Protein AF-A0A4Q3SSL5-F1 (afdb_monomer)

Secondary structure (DSSP, 8-state):
-HHHHHH-BSSSSTT-B------TTTTTSS-HHHHHHHHHHHHHHTT----HHHHHHHHHHHHHHTHHHH-TTS--BGGGTBPPSSSS--TT--SHHHHHHHHHH-----B---TTTS-HHHHHHHHHHHHHHH---

Structure (mmCIF, N/CA/C/O backbone):
data_AF-A0A4Q3SSL5-F1
#
_entry.id   AF-A0A4Q3SSL5-F1
#
loop_
_atom_site.group_PDB
_atom_site.id
_atom_site.type_symbol
_atom_site.label_atom_id
_atom_site.label_alt_id
_atom_site.label_comp_id
_atom_site.label_asym_id
_atom_site.label_entity_id
_atom_site.label_seq_id
_atom_site.pdbx_PDB_ins_code
_atom_site.Cartn_x
_atom_site.Cartn_y
_atom_site.Cartn_z
_atom_site.occupancy
_atom_site.B_iso_or_equiv
_atom_site.auth_seq_id
_atom_site.auth_comp_id
_atom_site.auth_asym_id
_atom_site.auth_atom_id
_atom_site.pdbx_PDB_model_num
ATOM 1 N N . ILE A 1 1 ? -4.261 -2.502 19.470 1.00 83.12 1 ILE A N 1
ATOM 2 C CA . ILE A 1 1 ? -5.396 -3.460 19.569 1.00 83.12 1 ILE A CA 1
ATOM 3 C C . ILE A 1 1 ? -6.667 -2.889 20.216 1.00 83.12 1 ILE A C 1
ATOM 5 O O . ILE A 1 1 ? -7.665 -2.822 19.514 1.00 83.12 1 ILE A O 1
ATOM 9 N N . HIS A 1 2 ? -6.698 -2.501 21.505 1.00 89.56 2 HIS A N 1
ATOM 10 C CA . HIS A 1 2 ? -7.968 -2.173 22.203 1.00 89.56 2 HIS A CA 1
ATOM 11 C C . HIS A 1 2 ? -8.836 -1.153 21.453 1.00 89.56 2 HIS A C 1
ATOM 13 O O . HIS A 1 2 ? -10.000 -1.420 21.171 1.00 89.56 2 HIS A O 1
ATOM 19 N N . ARG A 1 3 ? -8.238 -0.025 21.043 1.00 88.31 3 ARG A N 1
ATOM 20 C CA . ARG A 1 3 ? -8.929 1.003 20.254 1.00 88.31 3 ARG A CA 1
ATOM 21 C C . ARG A 1 3 ? -9.531 0.423 18.976 1.00 88.31 3 ARG A C 1
ATO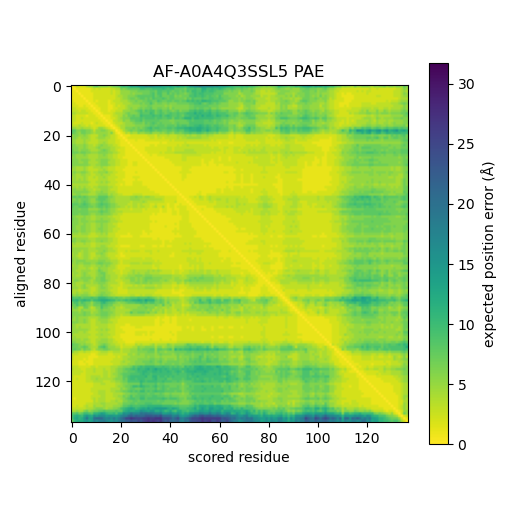M 23 O O . ARG A 1 3 ? -10.680 0.705 18.678 1.00 88.31 3 ARG A O 1
ATOM 30 N N . THR A 1 4 ? -8.780 -0.403 18.253 1.00 89.19 4 THR A N 1
ATOM 31 C CA . THR A 1 4 ? -9.239 -1.061 17.024 1.00 89.19 4 THR A CA 1
ATOM 32 C C . THR A 1 4 ? -10.445 -1.962 17.272 1.00 89.19 4 THR A C 1
ATOM 34 O O . THR A 1 4 ? -11.352 -1.964 16.455 1.00 89.19 4 THR A O 1
ATOM 37 N N . ILE A 1 5 ? -10.497 -2.687 18.394 1.00 90.75 5 ILE A N 1
ATOM 38 C CA . ILE A 1 5 ? -11.660 -3.518 18.744 1.00 90.75 5 ILE A CA 1
ATOM 39 C C . ILE A 1 5 ? -12.862 -2.647 19.116 1.00 90.75 5 ILE A C 1
ATOM 41 O O . ILE A 1 5 ? -13.985 -2.912 18.689 1.00 90.75 5 ILE A O 1
ATOM 45 N N . GLU A 1 6 ? -12.624 -1.589 19.889 1.00 92.69 6 GLU A N 1
ATOM 46 C CA . GLU A 1 6 ? -13.674 -0.669 20.311 1.00 92.69 6 GLU A CA 1
ATOM 47 C C . GLU A 1 6 ? -14.324 0.020 19.103 1.00 92.69 6 GLU A C 1
ATOM 49 O O . GLU A 1 6 ? -15.540 -0.050 18.945 1.00 92.69 6 GLU A O 1
ATOM 54 N N . VAL A 1 7 ? -13.537 0.651 18.226 1.00 92.31 7 VAL A N 1
ATOM 55 C CA . VAL A 1 7 ? -14.075 1.507 17.151 1.00 92.31 7 VAL A CA 1
ATOM 56 C C . VAL A 1 7 ? -14.114 0.839 15.781 1.00 92.31 7 VAL A C 1
ATOM 58 O O . VAL A 1 7 ? -14.832 1.301 14.904 1.00 92.31 7 VAL A O 1
ATOM 61 N N . GLY A 1 8 ? -13.393 -0.255 15.562 1.00 90.44 8 GLY A N 1
ATOM 62 C CA . GLY A 1 8 ? -13.310 -0.914 14.260 1.00 90.44 8 GLY A CA 1
ATOM 63 C C . GLY A 1 8 ? -12.433 -0.194 13.224 1.00 90.44 8 GLY A C 1
ATOM 64 O O . GLY A 1 8 ? -11.907 0.898 13.453 1.00 90.44 8 GLY A O 1
ATOM 65 N N . ILE A 1 9 ? -12.301 -0.812 12.049 1.00 89.56 9 ILE A N 1
ATOM 66 C CA . ILE A 1 9 ? -11.620 -0.303 10.846 1.00 89.56 9 ILE A CA 1
ATOM 67 C C . ILE A 1 9 ? -12.616 -0.313 9.693 1.00 89.56 9 ILE A C 1
ATOM 69 O O . ILE A 1 9 ? -13.186 -1.367 9.399 1.00 89.56 9 ILE A O 1
ATOM 73 N N . ARG A 1 10 ? -12.784 0.834 9.020 1.00 88.50 10 ARG A N 1
ATOM 74 C CA . ARG A 1 10 ? -13.824 1.034 7.992 1.00 88.50 10 ARG A CA 1
ATOM 75 C C . ARG A 1 10 ? -15.228 0.662 8.509 1.00 88.50 10 ARG A C 1
ATOM 77 O O . ARG A 1 10 ? -16.034 0.118 7.760 1.00 88.50 10 ARG A O 1
ATOM 84 N N . SER A 1 11 ? -15.479 0.884 9.799 1.00 89.00 11 SER A N 1
ATOM 85 C CA . SER A 1 11 ? -16.772 0.624 10.438 1.00 89.00 11 SER A CA 1
ATOM 86 C C . SER A 1 11 ? -17.691 1.848 10.326 1.00 89.00 11 SER A C 1
ATOM 88 O O . SER A 1 11 ? -17.336 2.864 9.733 1.00 89.00 11 SER A O 1
ATOM 90 N N . ASP A 1 12 ? -18.878 1.753 10.908 1.00 88.00 12 ASP A N 1
ATOM 91 C CA . ASP A 1 12 ? -19.837 2.846 11.077 1.00 88.00 12 ASP A CA 1
ATOM 92 C 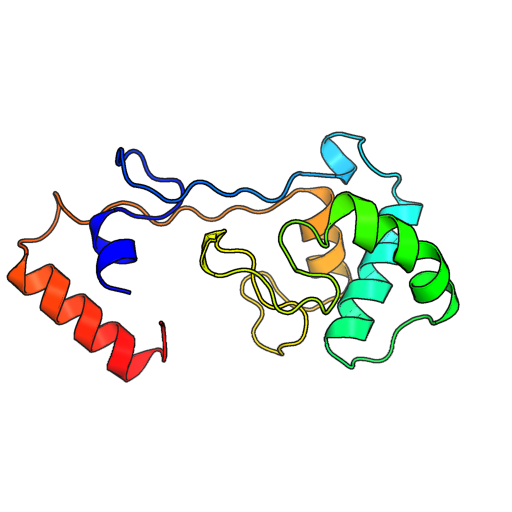C . ASP A 1 12 ? -19.546 3.744 12.299 1.00 88.00 12 ASP A C 1
ATOM 94 O O . ASP A 1 12 ? -20.248 4.729 12.526 1.00 88.00 12 ASP A O 1
ATOM 98 N N . HIS A 1 13 ? -18.512 3.441 13.092 1.00 89.88 13 HIS A N 1
ATOM 99 C CA . HIS A 1 13 ? -18.163 4.223 14.279 1.00 89.88 13 HIS A CA 1
ATOM 100 C C . HIS A 1 13 ? -17.517 5.569 13.884 1.00 89.88 13 HIS A C 1
ATOM 102 O O . HIS A 1 13 ? -16.603 5.572 13.057 1.00 89.88 13 HIS A O 1
ATOM 108 N N . PRO A 1 14 ? -17.883 6.706 14.516 1.00 88.81 14 PRO A N 1
ATOM 109 C CA . PRO A 1 14 ? -17.380 8.038 14.139 1.00 88.81 14 PRO A CA 1
ATOM 110 C C . PRO A 1 14 ? -15.853 8.161 14.217 1.00 88.81 14 PRO A C 1
ATOM 112 O O . PRO A 1 14 ? -15.236 8.835 13.400 1.00 88.81 14 PRO A O 1
ATOM 115 N N . ASP A 1 15 ? -15.239 7.458 15.168 1.00 89.06 15 ASP A N 1
ATOM 116 C CA . ASP A 1 15 ? -13.784 7.451 15.338 1.00 89.06 15 ASP A CA 1
ATOM 117 C C . ASP A 1 15 ? -13.053 6.320 14.584 1.00 89.06 15 ASP A C 1
ATOM 119 O O . ASP A 1 15 ? -11.900 6.007 14.909 1.00 89.06 15 ASP A O 1
ATOM 123 N N . THR A 1 16 ? -13.713 5.626 13.651 1.00 88.31 16 THR A N 1
ATOM 124 C CA . THR A 1 16 ? -13.063 4.548 12.897 1.00 88.31 16 THR A CA 1
ATOM 125 C C . THR A 1 16 ? -11.887 5.081 12.082 1.00 88.31 16 THR A C 1
ATOM 127 O O . THR A 1 16 ? -11.897 6.207 11.580 1.00 88.31 16 THR A O 1
ATOM 130 N N . ARG A 1 17 ? -10.862 4.249 11.886 1.00 85.00 17 ARG A N 1
ATOM 131 C CA . ARG A 1 17 ? -9.836 4.558 10.888 1.00 85.00 17 ARG A CA 1
ATOM 132 C C . ARG A 1 17 ? -10.372 4.180 9.516 1.00 85.00 17 ARG A C 1
ATOM 134 O O . ARG A 1 17 ? -10.657 3.007 9.256 1.00 85.00 17 ARG A O 1
ATOM 141 N N . PHE A 1 18 ? -10.458 5.171 8.637 1.00 80.00 18 PHE A N 1
ATOM 142 C CA . PHE A 1 18 ? -10.800 4.970 7.240 1.00 80.00 1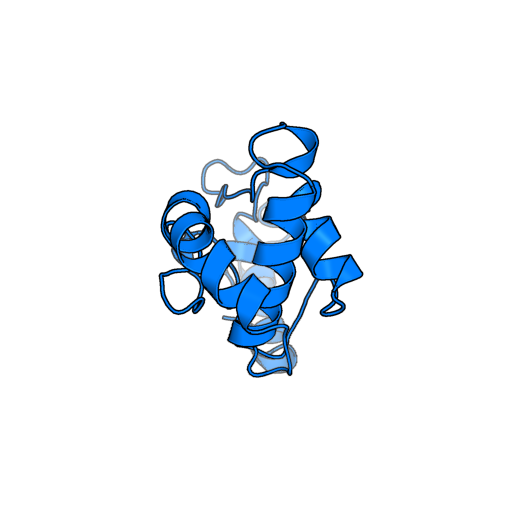8 PHE A CA 1
ATOM 143 C C . PHE A 1 18 ? -9.554 5.149 6.379 1.00 80.00 18 PHE A C 1
ATOM 145 O O . PHE A 1 18 ? -9.010 6.239 6.242 1.00 80.00 18 PHE A O 1
ATOM 152 N N . SER A 1 19 ? -9.080 4.051 5.815 1.00 77.50 19 SER A N 1
ATOM 153 C CA . SER A 1 19 ? -8.024 4.051 4.810 1.00 77.50 19 SER A CA 1
ATOM 154 C C . SER A 1 19 ? -8.341 2.939 3.845 1.00 77.50 19 SER A C 1
ATOM 156 O O . SER A 1 19 ? -8.653 1.834 4.280 1.00 77.50 19 SER A O 1
ATOM 158 N N . GLN A 1 20 ? -8.329 3.201 2.549 1.00 84.44 20 GLN A N 1
ATOM 159 C CA . GLN A 1 20 ? -8.634 2.205 1.533 1.00 84.44 20 GLN A CA 1
ATOM 160 C C . GLN A 1 20 ? -7.623 2.349 0.410 1.00 84.44 20 GLN A C 1
ATOM 162 O O . GLN A 1 20 ? -7.394 3.447 -0.089 1.00 84.44 20 GLN A O 1
ATOM 167 N N . MET A 1 21 ? -7.004 1.230 0.041 1.00 91.44 21 MET A N 1
ATOM 168 C CA . MET A 1 21 ? -6.159 1.184 -1.140 1.00 91.44 21 MET A CA 1
ATOM 169 C C . MET A 1 21 ? -7.055 1.379 -2.374 1.00 91.44 21 MET A C 1
ATOM 171 O O . MET A 1 21 ? -8.015 0.613 -2.513 1.00 91.44 21 MET A O 1
ATOM 175 N N . PRO A 1 22 ? -6.779 2.369 -3.242 1.00 92.12 22 PRO A N 1
ATOM 176 C CA . PRO A 1 22 ? -7.519 2.546 -4.487 1.00 92.12 22 PRO A CA 1
ATOM 177 C C . PRO A 1 22 ? -7.433 1.304 -5.376 1.00 92.12 22 PRO A C 1
ATOM 179 O O . PRO A 1 22 ? -6.446 0.564 -5.336 1.00 92.12 22 PRO A O 1
ATOM 182 N N . ALA A 1 23 ? -8.445 1.086 -6.211 1.00 95.12 23 ALA A N 1
ATOM 183 C CA . ALA A 1 23 ? -8.425 0.006 -7.185 1.00 95.12 23 ALA A CA 1
ATOM 184 C C . ALA A 1 23 ? -7.771 0.504 -8.480 1.00 95.12 23 ALA A C 1
ATOM 186 O O . ALA A 1 23 ? -8.453 0.760 -9.466 1.00 95.12 23 ALA A O 1
ATOM 187 N N . PHE A 1 24 ? -6.443 0.663 -8.477 1.00 97.00 24 PHE A N 1
ATOM 188 C CA . PHE A 1 24 ? -5.709 1.360 -9.544 1.00 97.00 24 PHE A CA 1
ATOM 189 C C . PHE A 1 24 ? -5.999 0.837 -10.957 1.00 97.00 24 PHE A C 1
ATOM 191 O O . PHE A 1 24 ? -6.024 1.618 -11.905 1.00 97.00 24 PHE A O 1
ATOM 198 N N . GLY A 1 25 ? -6.227 -0.471 -11.105 1.00 96.88 25 GLY A N 1
ATOM 199 C CA . GLY A 1 25 ? -6.569 -1.074 -12.394 1.00 96.88 25 GLY A CA 1
ATOM 200 C C . GLY A 1 25 ? -8.042 -0.912 -12.757 1.00 96.88 25 GLY A C 1
ATOM 201 O O . GLY A 1 25 ? -8.364 -0.483 -13.863 1.00 96.88 25 GLY A O 1
ATOM 202 N N . ARG A 1 26 ? -8.949 -1.231 -11.824 1.00 95.94 26 ARG A N 1
ATOM 203 C CA . ARG A 1 26 ? -10.401 -1.116 -12.049 1.00 95.94 26 ARG A CA 1
ATOM 204 C C . ARG A 1 26 ? -10.831 0.329 -12.301 1.00 95.94 26 ARG A C 1
ATOM 206 O O . ARG A 1 26 ? -11.656 0.566 -13.175 1.00 95.94 26 ARG A O 1
ATOM 213 N N . ASP A 1 27 ? -10.251 1.262 -11.558 1.00 95.94 27 ASP A N 1
ATOM 214 C CA . ASP A 1 27 ? -10.562 2.689 -11.615 1.00 95.94 27 ASP A CA 1
ATOM 215 C C . ASP A 1 27 ? -9.708 3.405 -12.689 1.00 95.94 27 ASP A C 1
ATOM 217 O O . ASP A 1 27 ? -9.714 4.628 -12.783 1.00 95.94 27 ASP A O 1
ATOM 221 N N . GLN A 1 28 ? -8.979 2.635 -13.513 1.00 95.69 28 GLN A N 1
ATOM 222 C CA . GLN A 1 28 ? -8.204 3.086 -14.678 1.00 95.69 28 GLN A CA 1
ATOM 223 C C . GLN A 1 28 ? -7.129 4.141 -14.372 1.00 95.69 28 GLN A C 1
ATOM 225 O O . GLN A 1 28 ? -6.736 4.908 -15.249 1.00 95.69 28 GLN A O 1
ATOM 230 N N . MET A 1 29 ? -6.621 4.163 -13.140 1.00 96.94 29 MET A N 1
ATOM 231 C CA . MET A 1 29 ? -5.529 5.049 -12.730 1.00 96.94 29 MET A CA 1
ATOM 232 C C . MET A 1 29 ? -4.174 4.584 -13.273 1.00 96.94 29 MET A C 1
ATOM 234 O O . MET A 1 29 ? -3.290 5.408 -13.479 1.00 96.94 29 MET A O 1
ATOM 238 N N . LEU A 1 30 ? -4.008 3.271 -13.478 1.00 97.75 30 LEU A N 1
ATOM 239 C CA . LEU A 1 30 ? -2.796 2.650 -14.012 1.00 97.75 30 LEU A CA 1
ATOM 240 C C . LEU A 1 30 ? -3.142 1.588 -15.059 1.00 97.75 30 LEU A C 1
ATOM 242 O O . LEU A 1 30 ? -4.152 0.886 -14.969 1.00 97.75 30 LEU A O 1
ATOM 246 N N . THR A 1 31 ? -2.261 1.426 -16.038 1.00 98.19 31 THR A N 1
ATOM 247 C CA . THR A 1 31 ? -2.368 0.392 -17.067 1.00 98.19 31 THR A CA 1
ATOM 248 C C . THR A 1 31 ? -2.026 -0.994 -16.517 1.00 98.19 31 THR A C 1
ATOM 250 O O . THR A 1 31 ? -1.325 -1.168 -15.518 1.00 98.19 31 THR A O 1
ATOM 253 N N . ALA A 1 32 ? -2.467 -2.038 -17.223 1.00 97.75 32 ALA A N 1
ATOM 254 C CA . ALA A 1 32 ? -2.152 -3.417 -16.857 1.00 97.75 32 ALA A CA 1
ATOM 255 C C . ALA A 1 32 ? -0.640 -3.719 -16.838 1.00 97.75 32 ALA A C 1
ATOM 257 O O . ALA A 1 32 ? -0.226 -4.591 -16.065 1.00 97.75 32 ALA A O 1
ATOM 258 N N . ALA A 1 33 ? 0.143 -3.024 -17.672 1.00 98.12 33 ALA A N 1
ATOM 259 C CA . ALA A 1 33 ? 1.597 -3.145 -17.741 1.00 98.12 33 ALA A CA 1
ATOM 260 C C . ALA A 1 33 ? 2.266 -2.491 -16.525 1.00 98.12 33 ALA A C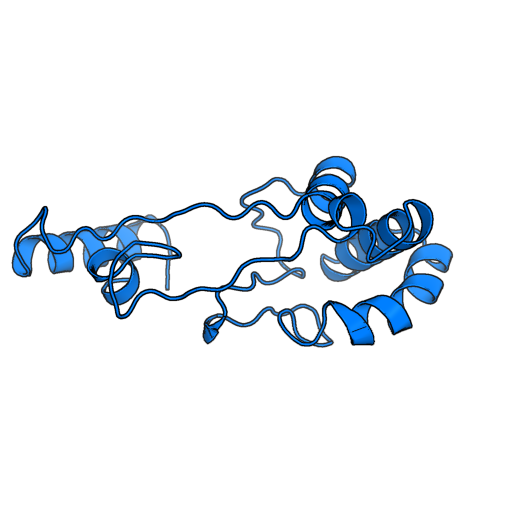 1
ATOM 262 O O . ALA A 1 33 ? 3.044 -3.149 -15.842 1.00 98.12 33 ALA A O 1
ATOM 263 N N . GLU A 1 34 ? 1.877 -1.261 -16.180 1.00 98.50 34 GLU A N 1
ATOM 264 C CA . GLU A 1 34 ? 2.382 -0.554 -14.992 1.00 98.50 34 GLU A CA 1
ATOM 265 C C . GLU A 1 34 ? 2.069 -1.314 -13.700 1.00 98.50 34 GLU A C 1
ATOM 267 O O . GLU A 1 34 ? 2.912 -1.427 -12.815 1.00 98.50 34 GLU A O 1
ATOM 272 N N . ILE A 1 35 ? 0.881 -1.918 -13.607 1.00 98.44 35 ILE A N 1
ATOM 273 C CA . ILE A 1 35 ? 0.520 -2.781 -12.475 1.00 98.44 35 ILE A CA 1
ATOM 274 C C . ILE A 1 35 ? 1.402 -4.038 -12.430 1.00 98.44 35 ILE A C 1
ATOM 276 O O . ILE A 1 35 ? 1.738 -4.520 -11.347 1.00 98.44 35 ILE A O 1
ATOM 280 N N . GLY A 1 36 ? 1.779 -4.588 -13.587 1.00 98.44 36 GLY A N 1
ATOM 281 C CA . GLY A 1 36 ? 2.744 -5.687 -13.670 1.00 98.44 36 GLY A CA 1
ATOM 282 C C . GLY A 1 36 ? 4.113 -5.277 -13.128 1.00 98.44 36 GLY A C 1
ATOM 283 O O . GLY A 1 36 ? 4.672 -5.982 -12.290 1.00 98.44 36 GLY A O 1
ATOM 284 N N . ASP A 1 37 ? 4.594 -4.100 -13.520 1.00 98.62 37 ASP A N 1
ATOM 285 C CA . ASP A 1 37 ? 5.872 -3.570 -13.049 1.00 98.62 37 ASP A CA 1
ATOM 286 C C . ASP A 1 37 ? 5.852 -3.290 -11.537 1.00 98.62 37 ASP A C 1
ATOM 288 O O . ASP A 1 37 ? 6.759 -3.700 -10.810 1.00 98.62 37 ASP A O 1
ATOM 292 N N . LEU A 1 38 ? 4.780 -2.673 -11.028 1.00 98.31 38 LEU A N 1
ATOM 293 C CA . LEU A 1 38 ? 4.585 -2.456 -9.590 1.00 98.31 38 LEU A CA 1
ATOM 294 C C . LEU A 1 38 ? 4.514 -3.769 -8.807 1.00 98.31 38 LEU A C 1
ATOM 296 O O . LEU A 1 38 ? 4.992 -3.837 -7.677 1.00 98.31 38 LEU A O 1
ATOM 300 N N . THR A 1 39 ? 3.945 -4.822 -9.396 1.00 98.12 39 THR A N 1
ATOM 301 C CA . THR A 1 39 ? 3.916 -6.146 -8.765 1.00 98.12 39 THR A CA 1
ATOM 302 C C . THR A 1 39 ? 5.337 -6.655 -8.523 1.00 98.12 39 THR A C 1
ATOM 304 O O . THR A 1 39 ? 5.643 -7.097 -7.417 1.00 98.12 39 THR A O 1
ATOM 307 N N . GLU A 1 40 ? 6.227 -6.547 -9.513 1.00 98.38 40 GLU A N 1
ATOM 308 C CA . GLU A 1 40 ? 7.637 -6.922 -9.346 1.00 98.38 40 GLU A CA 1
ATOM 309 C C . GLU A 1 40 ? 8.361 -6.008 -8.352 1.00 98.38 40 GLU A C 1
ATOM 311 O O . GLU A 1 40 ? 9.152 -6.498 -7.545 1.00 98.38 40 GLU A O 1
ATOM 316 N N . TYR A 1 41 ? 8.040 -4.711 -8.332 1.00 98.12 41 TYR A N 1
ATOM 317 C CA . TYR A 1 41 ? 8.566 -3.775 -7.336 1.00 98.12 41 TYR A CA 1
ATOM 318 C C . TYR A 1 41 ? 8.227 -4.205 -5.903 1.00 98.12 41 TYR A C 1
ATOM 320 O O . TYR A 1 41 ? 9.108 -4.308 -5.051 1.00 98.12 41 TYR A O 1
ATOM 328 N N . VAL A 1 42 ? 6.962 -4.535 -5.637 1.00 96.50 42 VAL A N 1
ATOM 329 C CA . VAL A 1 42 ? 6.513 -5.005 -4.316 1.00 96.50 42 VAL A CA 1
ATOM 330 C C . VAL A 1 42 ? 7.136 -6.361 -3.954 1.00 96.50 42 VAL A C 1
ATOM 332 O O . VAL A 1 42 ? 7.530 -6.586 -2.808 1.00 96.50 42 VAL A O 1
ATOM 335 N N . VAL A 1 43 ? 7.305 -7.266 -4.923 1.00 96.19 43 VAL A N 1
ATOM 336 C CA . VAL A 1 43 ? 8.044 -8.522 -4.701 1.00 96.19 43 VAL A CA 1
ATOM 337 C C . VAL A 1 43 ? 9.501 -8.239 -4.311 1.00 96.19 43 VAL A C 1
ATOM 339 O O . VAL A 1 43 ? 10.018 -8.879 -3.395 1.00 96.19 43 VAL A O 1
ATOM 342 N N . ALA A 1 44 ? 10.153 -7.260 -4.939 1.00 96.06 44 ALA A N 1
ATOM 343 C CA . ALA A 1 44 ? 11.516 -6.869 -4.591 1.00 96.06 44 ALA A CA 1
ATOM 344 C C . ALA A 1 44 ? 11.617 -6.269 -3.174 1.00 96.06 44 ALA A C 1
ATOM 346 O O . ALA A 1 44 ? 12.571 -6.579 -2.457 1.00 96.06 44 ALA A O 1
ATOM 347 N N . LEU A 1 45 ? 10.626 -5.478 -2.735 1.00 95.31 45 LEU A N 1
ATOM 348 C CA . LEU A 1 45 ? 10.571 -4.904 -1.376 1.00 95.31 45 LEU A CA 1
ATOM 349 C C . LEU A 1 45 ? 10.596 -5.981 -0.280 1.00 95.31 45 LEU A C 1
ATOM 351 O O . LEU A 1 45 ? 11.286 -5.825 0.725 1.00 95.31 45 LEU A O 1
ATOM 355 N N . SER A 1 46 ? 9.931 -7.115 -0.510 1.00 90.62 46 SER A N 1
ATOM 356 C CA . SER A 1 46 ? 9.959 -8.291 0.382 1.00 90.62 46 SER A CA 1
ATOM 357 C C . SER A 1 46 ? 11.216 -9.167 0.222 1.00 90.62 46 SER A C 1
ATOM 359 O O . SER A 1 46 ? 11.245 -10.322 0.652 1.00 90.62 46 SER A O 1
ATOM 361 N N . ARG A 1 47 ? 12.280 -8.629 -0.399 1.00 91.00 47 ARG A N 1
ATOM 362 C CA . ARG A 1 47 ? 13.582 -9.282 -0.655 1.00 91.00 47 ARG A CA 1
ATOM 363 C C . ARG A 1 47 ? 13.485 -10.576 -1.466 1.00 91.00 47 ARG A C 1
ATOM 365 O O . ARG A 1 47 ? 14.366 -11.434 -1.395 1.00 91.00 47 ARG A O 1
ATOM 372 N N . ARG A 1 48 ? 12.422 -10.730 -2.254 1.00 93.19 48 ARG A N 1
ATOM 373 C CA . ARG A 1 48 ? 12.228 -11.880 -3.140 1.00 93.19 48 ARG A CA 1
ATOM 374 C C . ARG A 1 48 ? 12.775 -11.567 -4.526 1.00 93.19 48 ARG A C 1
ATOM 376 O O . ARG A 1 48 ? 12.825 -10.418 -4.955 1.00 93.19 48 ARG A O 1
ATOM 383 N N . LYS A 1 49 ? 13.172 -12.614 -5.253 1.00 96.19 49 LYS A N 1
ATOM 384 C CA . LYS A 1 49 ? 13.648 -12.480 -6.635 1.00 96.19 49 LYS A CA 1
ATOM 385 C C . LYS A 1 49 ? 12.542 -11.881 -7.514 1.00 96.19 49 LYS A C 1
ATOM 387 O O . LYS A 1 49 ? 11.459 -12.466 -7.623 1.00 96.19 49 LYS A O 1
ATOM 392 N N . ALA A 1 50 ? 12.857 -10.763 -8.156 1.00 96.88 50 ALA A N 1
ATOM 393 C CA . ALA A 1 50 ? 11.972 -9.995 -9.026 1.00 96.88 50 ALA A CA 1
ATOM 394 C C . ALA A 1 50 ? 12.668 -9.646 -10.352 1.00 96.88 50 ALA A C 1
ATOM 396 O O . ALA A 1 50 ? 13.894 -9.747 -10.459 1.00 96.88 50 ALA A O 1
ATOM 397 N N . ASP A 1 51 ? 11.890 -9.247 -11.356 1.00 97.88 51 ASP A N 1
ATOM 398 C CA . ASP A 1 51 ? 12.420 -8.692 -12.606 1.00 97.88 51 ASP A CA 1
ATOM 399 C C . ASP A 1 51 ? 13.009 -7.291 -12.365 1.00 97.88 51 ASP A C 1
ATOM 401 O O . ASP A 1 51 ? 12.292 -6.329 -12.092 1.00 97.88 51 ASP A O 1
ATOM 405 N N . ALA A 1 52 ? 14.332 -7.168 -12.495 1.00 97.50 52 ALA A N 1
ATOM 406 C CA . ALA A 1 52 ? 15.044 -5.915 -12.262 1.00 97.50 52 ALA A CA 1
ATOM 407 C C . ALA A 1 52 ? 14.621 -4.789 -13.221 1.00 97.50 52 ALA A C 1
ATOM 409 O O . ALA A 1 52 ? 14.542 -3.635 -12.803 1.00 97.50 52 ALA A O 1
ATOM 410 N N . ALA A 1 53 ? 14.314 -5.101 -14.483 1.00 98.12 53 ALA A N 1
ATOM 411 C CA . ALA A 1 53 ? 13.896 -4.088 -15.447 1.00 98.12 53 ALA A CA 1
ATOM 412 C C . ALA A 1 53 ? 12.497 -3.553 -15.111 1.00 98.12 53 ALA A C 1
ATOM 414 O O . ALA A 1 53 ? 12.252 -2.351 -15.218 1.00 98.12 53 ALA A O 1
ATOM 415 N N . ALA A 1 54 ? 11.598 -4.436 -14.668 1.00 98.25 54 ALA A N 1
ATOM 416 C CA . ALA A 1 54 ? 10.276 -4.063 -14.174 1.00 98.25 54 ALA A CA 1
ATOM 417 C C . ALA A 1 54 ? 10.367 -3.177 -12.921 1.00 98.25 54 ALA A C 1
ATOM 419 O O . ALA A 1 54 ? 9.735 -2.124 -12.863 1.00 98.25 54 ALA A O 1
ATOM 420 N N . VAL A 1 55 ? 11.234 -3.537 -11.968 1.00 97.94 55 VAL A N 1
ATOM 421 C CA . VAL A 1 55 ? 11.503 -2.731 -10.764 1.00 97.94 55 VAL A CA 1
ATOM 422 C C . VAL A 1 55 ? 11.969 -1.320 -11.137 1.00 97.94 55 VAL A C 1
ATOM 424 O O . VAL A 1 55 ? 11.450 -0.340 -10.604 1.00 97.94 55 VAL A O 1
ATOM 427 N N . THR A 1 56 ? 12.905 -1.184 -12.082 1.00 98.19 56 THR A N 1
ATOM 428 C CA . THR A 1 56 ? 13.378 0.135 -12.530 1.00 98.19 56 THR A CA 1
ATOM 429 C C . THR A 1 56 ? 12.257 0.978 -13.144 1.00 98.19 56 THR A C 1
ATOM 431 O O . THR A 1 56 ? 12.171 2.167 -12.844 1.00 98.19 56 THR A O 1
ATOM 434 N N . ARG A 1 57 ? 11.376 0.384 -13.964 1.00 98.44 57 ARG A N 1
ATOM 435 C CA . ARG A 1 57 ? 10.228 1.099 -14.555 1.00 98.44 57 ARG A CA 1
ATOM 436 C C . ARG A 1 57 ? 9.186 1.509 -13.513 1.00 98.44 57 ARG A C 1
ATOM 438 O O . ARG A 1 57 ? 8.611 2.588 -13.623 1.00 98.44 57 ARG A O 1
ATOM 445 N N . ALA A 1 58 ? 8.963 0.675 -12.500 1.00 98.12 58 ALA A N 1
ATOM 446 C CA . ALA A 1 58 ? 7.968 0.918 -11.459 1.00 98.12 58 ALA A CA 1
ATOM 447 C C . ALA A 1 58 ? 8.389 1.940 -10.400 1.00 98.12 58 ALA A C 1
ATOM 449 O O . ALA A 1 58 ? 7.512 2.556 -9.802 1.00 98.12 58 ALA A O 1
ATOM 450 N N . ALA A 1 59 ? 9.688 2.137 -10.163 1.00 97.94 59 ALA A N 1
ATOM 451 C CA . ALA A 1 59 ? 10.198 3.047 -9.133 1.00 97.94 59 ALA A CA 1
ATOM 452 C C . ALA A 1 59 ? 9.518 4.440 -9.107 1.00 97.94 59 ALA A C 1
ATOM 454 O O . ALA A 1 59 ? 8.993 4.813 -8.055 1.00 97.94 59 ALA A O 1
ATOM 455 N N . PRO A 1 60 ? 9.434 5.199 -10.222 1.00 98.06 60 PRO A N 1
ATOM 456 C CA . PRO A 1 60 ? 8.755 6.500 -10.218 1.00 98.06 60 PRO A CA 1
ATOM 457 C C . PRO A 1 60 ? 7.240 6.399 -9.973 1.00 98.06 60 PRO A C 1
ATOM 459 O O . PRO A 1 60 ? 6.651 7.295 -9.372 1.00 98.06 60 PRO A O 1
ATOM 462 N N . ILE A 1 61 ? 6.604 5.307 -10.406 1.00 98.06 61 ILE A N 1
ATOM 463 C CA . ILE A 1 61 ? 5.166 5.077 -10.210 1.00 98.06 61 ILE A CA 1
ATOM 464 C C . ILE A 1 61 ? 4.885 4.787 -8.734 1.00 98.06 61 ILE A C 1
ATOM 466 O O . ILE A 1 61 ? 3.948 5.341 -8.161 1.00 98.06 61 ILE A O 1
ATOM 470 N N . TYR A 1 62 ? 5.719 3.957 -8.104 1.00 98.25 62 TYR A N 1
ATOM 471 C CA . TYR A 1 62 ? 5.623 3.642 -6.684 1.00 98.25 62 TYR A CA 1
ATOM 472 C C . TYR A 1 62 ? 5.763 4.905 -5.831 1.00 98.25 62 TYR A C 1
ATOM 474 O O . TYR A 1 62 ? 4.952 5.132 -4.933 1.00 98.25 62 TYR A O 1
ATOM 482 N N . GLU A 1 63 ? 6.743 5.755 -6.142 1.00 97.75 63 GLU A N 1
ATOM 483 C CA . GLU A 1 63 ? 6.944 7.015 -5.424 1.00 97.75 63 GLU A CA 1
ATOM 484 C C . GLU A 1 63 ? 5.721 7.937 -5.544 1.00 97.75 63 GLU A C 1
ATOM 486 O O . GLU A 1 63 ? 5.245 8.483 -4.550 1.00 97.75 63 GLU A O 1
ATOM 491 N N . ALA A 1 64 ? 5.145 8.051 -6.743 1.00 96.81 64 ALA A N 1
ATOM 492 C CA . ALA A 1 64 ? 3.998 8.921 -6.984 1.00 96.81 64 ALA A CA 1
ATOM 493 C C . ALA A 1 64 ? 2.679 8.394 -6.387 1.00 96.81 64 ALA A C 1
ATOM 495 O O . ALA A 1 64 ? 1.850 9.187 -5.942 1.00 96.81 64 ALA A O 1
ATOM 496 N N . GLN A 1 65 ? 2.452 7.075 -6.408 1.00 95.81 65 GLN A N 1
ATOM 497 C CA . GLN A 1 65 ? 1.135 6.481 -6.127 1.00 95.81 65 GLN A CA 1
ATOM 498 C C . GLN A 1 65 ? 1.067 5.683 -4.820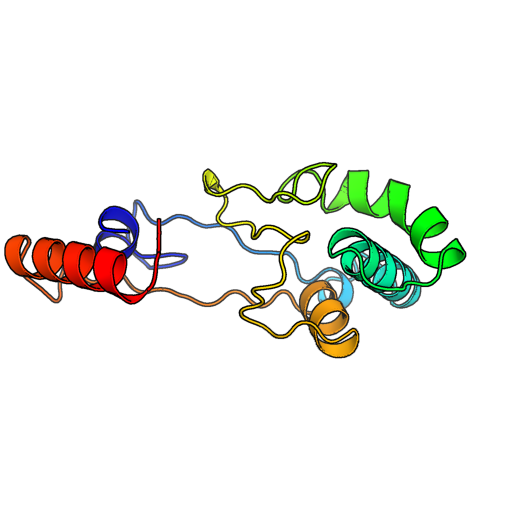 1.00 95.81 65 GLN A C 1
ATOM 500 O O . GLN A 1 65 ? -0.006 5.555 -4.231 1.00 95.81 65 GLN A O 1
ATOM 505 N N . CYS A 1 66 ? 2.185 5.123 -4.358 1.00 96.06 66 CYS A N 1
ATOM 506 C CA . CYS A 1 66 ? 2.204 4.138 -3.273 1.00 96.06 66 CYS A CA 1
ATOM 507 C C . CYS A 1 66 ? 2.909 4.662 -2.015 1.00 96.06 66 CYS A C 1
ATOM 509 O O . CYS A 1 66 ? 2.455 4.395 -0.897 1.00 96.06 66 CYS A O 1
ATOM 511 N N . ALA A 1 67 ? 3.993 5.427 -2.180 1.00 96.12 67 ALA A N 1
ATOM 512 C CA . ALA A 1 67 ? 4.846 5.877 -1.080 1.00 96.12 67 ALA A CA 1
ATOM 513 C C . ALA A 1 67 ? 4.126 6.798 -0.080 1.00 96.12 67 ALA A C 1
ATOM 515 O O . ALA A 1 67 ? 4.471 6.812 1.100 1.00 96.12 67 ALA A O 1
ATOM 516 N N . SER A 1 68 ? 3.070 7.500 -0.500 1.00 92.56 68 SER A N 1
ATOM 517 C CA . SER A 1 68 ? 2.262 8.352 0.385 1.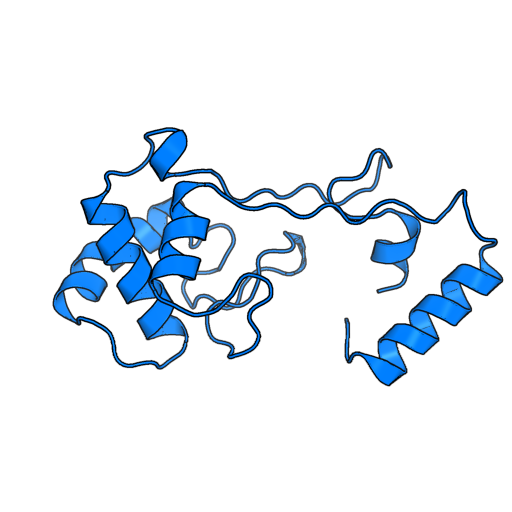00 92.56 68 SER A CA 1
ATOM 518 C C . SER A 1 68 ? 1.588 7.581 1.530 1.00 92.56 68 SER A C 1
ATOM 520 O O . SER A 1 68 ? 1.305 8.166 2.579 1.00 92.56 68 SER A O 1
ATOM 522 N N . CYS A 1 69 ? 1.334 6.282 1.348 1.00 93.50 69 CYS A N 1
ATOM 523 C CA . CYS A 1 69 ? 0.734 5.405 2.355 1.00 93.50 69 CYS A CA 1
ATOM 524 C C . CYS A 1 69 ? 1.695 4.311 2.828 1.00 93.50 69 CYS A C 1
ATOM 526 O O . CYS A 1 69 ? 1.719 4.008 4.014 1.00 93.50 69 CYS A O 1
ATOM 528 N N . HIS A 1 70 ? 2.483 3.722 1.927 1.00 94.69 70 HIS A N 1
ATOM 529 C CA . HIS A 1 70 ? 3.393 2.623 2.264 1.00 94.69 70 HIS A CA 1
ATOM 530 C C . HIS A 1 70 ? 4.823 3.075 2.588 1.00 94.69 70 HIS A C 1
ATOM 532 O O . HIS A 1 70 ? 5.657 2.256 2.973 1.00 94.69 70 HIS A O 1
ATOM 538 N N . GLY A 1 71 ? 5.120 4.366 2.445 1.00 94.88 71 GLY A N 1
ATOM 539 C CA . GLY A 1 71 ? 6.460 4.921 2.586 1.00 94.88 71 GLY A CA 1
ATOM 540 C C . GLY A 1 71 ? 7.380 4.570 1.407 1.00 94.88 71 GLY A C 1
ATOM 541 O O . GLY A 1 71 ? 7.155 3.577 0.705 1.00 94.88 71 GLY A O 1
ATOM 542 N N . PRO A 1 72 ? 8.461 5.341 1.201 1.00 94.25 72 PRO A N 1
ATOM 543 C CA . PRO A 1 72 ? 9.409 5.110 0.106 1.00 94.25 72 PRO A CA 1
ATOM 544 C C . PRO A 1 72 ? 10.131 3.759 0.238 1.00 94.25 72 PRO A C 1
ATOM 546 O O . PRO A 1 72 ? 10.414 3.093 -0.752 1.00 94.25 72 PRO A O 1
ATOM 549 N N . ALA A 1 73 ? 10.365 3.310 1.475 1.00 93.75 73 ALA A N 1
ATOM 550 C CA . ALA A 1 73 ? 10.970 2.013 1.775 1.00 93.75 73 ALA A CA 1
ATOM 551 C C . ALA A 1 73 ? 9.953 0.858 1.890 1.00 93.75 73 ALA A C 1
ATOM 553 O O . ALA A 1 73 ? 10.344 -0.260 2.209 1.00 93.75 73 ALA A O 1
ATOM 554 N N . GLY A 1 74 ? 8.654 1.111 1.684 1.00 94.81 74 GLY A N 1
ATOM 555 C CA . GLY A 1 74 ? 7.618 0.080 1.791 1.00 94.81 74 GLY A CA 1
ATOM 556 C C . GLY A 1 74 ? 7.314 -0.388 3.212 1.00 94.81 74 GLY A C 1
ATOM 557 O O . GLY A 1 74 ? 6.695 -1.430 3.372 1.00 94.81 74 GLY A O 1
ATOM 558 N N . LEU A 1 75 ? 7.728 0.350 4.244 1.00 94.44 75 LEU A N 1
ATOM 559 C CA . LEU A 1 75 ? 7.536 -0.039 5.647 1.00 94.44 75 LEU A CA 1
ATOM 560 C C . LEU A 1 75 ? 6.085 0.080 6.136 1.00 94.44 75 LEU A C 1
ATOM 562 O O . LEU A 1 75 ? 5.766 -0.405 7.221 1.00 94.44 75 LEU A O 1
ATOM 566 N N . GLY A 1 76 ? 5.202 0.683 5.341 1.00 91.88 76 GLY A N 1
ATOM 567 C CA . GLY A 1 76 ? 3.822 0.925 5.733 1.00 91.88 76 GLY A CA 1
ATOM 568 C C . GLY A 1 76 ? 3.665 2.144 6.638 1.00 91.88 76 GLY A C 1
ATOM 569 O O . GLY A 1 76 ? 4.625 2.806 7.030 1.00 91.88 76 GLY A O 1
ATOM 570 N N . ASP A 1 77 ? 2.414 2.417 6.984 1.00 88.31 77 ASP A N 1
ATOM 571 C CA . ASP A 1 77 ? 2.029 3.443 7.945 1.00 88.31 77 ASP A CA 1
ATOM 572 C C . ASP A 1 77 ? 0.866 2.898 8.776 1.00 88.31 77 ASP A C 1
ATOM 574 O O . ASP A 1 77 ? -0.276 2.796 8.312 1.00 88.31 77 ASP A O 1
ATOM 578 N N . GLN A 1 78 ? 1.159 2.550 10.031 1.00 81.44 78 GLN A N 1
ATOM 579 C CA . GLN A 1 78 ? 0.167 2.024 10.968 1.00 81.44 78 GLN A CA 1
ATOM 580 C C . GLN A 1 78 ? -0.974 3.0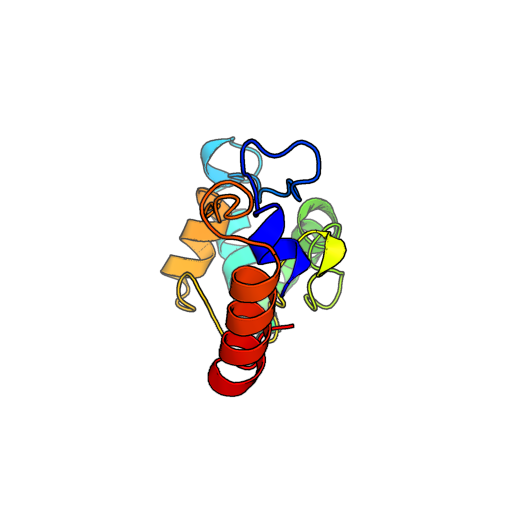15 11.221 1.00 81.44 78 GLN A C 1
ATOM 582 O O . GLN A 1 78 ? -2.110 2.600 11.461 1.00 81.44 78 GLN A O 1
ATOM 587 N N . THR A 1 79 ? -0.719 4.325 11.137 1.00 80.75 79 THR A N 1
ATOM 588 C CA . THR A 1 79 ? -1.758 5.335 11.364 1.00 80.75 79 THR A CA 1
ATOM 589 C C . THR A 1 79 ? -2.817 5.300 10.266 1.00 80.75 79 THR A C 1
ATOM 591 O O . THR A 1 79 ? -4.007 5.471 10.555 1.00 80.75 79 THR A O 1
ATOM 594 N N . LYS A 1 80 ? -2.387 4.968 9.043 1.00 81.69 80 LYS A N 1
ATOM 595 C CA . LYS A 1 80 ? -3.222 4.734 7.862 1.00 81.69 80 LYS A CA 1
ATOM 596 C C . LYS A 1 80 ? -3.643 3.273 7.712 1.00 81.69 80 LYS A C 1
ATOM 598 O O . LYS A 1 80 ? -4.352 2.955 6.767 1.00 81.69 80 LYS A O 1
ATOM 603 N N . GLY A 1 81 ? -3.205 2.362 8.580 1.00 83.31 81 GLY A N 1
ATOM 604 C CA . GLY A 1 81 ? -3.432 0.925 8.400 1.00 83.31 81 GLY A CA 1
ATOM 605 C C . GLY A 1 81 ? -2.847 0.372 7.093 1.00 83.31 81 GLY A C 1
ATOM 606 O O . GLY A 1 81 ? -3.340 -0.636 6.586 1.00 83.31 81 GLY A O 1
ATOM 607 N N . ALA A 1 82 ? -1.842 1.048 6.526 1.00 89.00 82 ALA A N 1
ATOM 608 C CA . ALA A 1 82 ? -1.120 0.578 5.355 1.00 89.00 82 ALA A CA 1
ATOM 609 C C . ALA A 1 82 ? -0.077 -0.454 5.815 1.00 89.00 82 ALA A C 1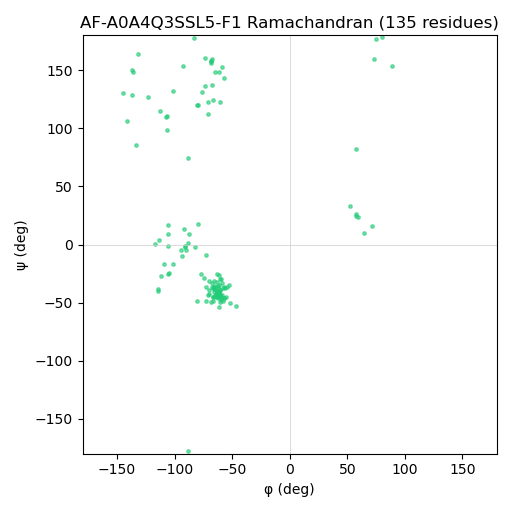
ATOM 611 O O . ALA A 1 82 ? 0.768 -0.111 6.647 1.00 89.00 82 ALA A O 1
ATOM 612 N N . PRO A 1 83 ? -0.136 -1.707 5.329 1.00 89.50 83 PRO A N 1
ATOM 613 C CA . PRO A 1 83 ? 0.772 -2.756 5.773 1.00 89.50 83 PRO A CA 1
ATOM 614 C C . PRO A 1 83 ? 2.212 -2.503 5.321 1.00 89.50 83 PRO A C 1
ATOM 616 O O . PRO A 1 83 ? 2.462 -1.800 4.333 1.00 89.50 83 PRO A O 1
ATOM 619 N N . ASN A 1 84 ? 3.140 -3.133 6.038 1.00 92.19 84 ASN A N 1
ATOM 620 C CA . ASN A 1 84 ? 4.534 -3.237 5.645 1.00 92.19 84 ASN A CA 1
ATOM 621 C C . ASN A 1 84 ? 4.644 -4.203 4.453 1.00 92.19 84 ASN A C 1
ATOM 623 O O . ASN A 1 84 ? 4.213 -5.343 4.520 1.00 92.19 84 ASN A O 1
ATOM 627 N N . LEU A 1 85 ? 5.196 -3.735 3.339 1.00 93.75 85 LEU A N 1
ATOM 628 C CA . LEU A 1 85 ? 5.376 -4.508 2.107 1.00 93.75 85 LEU A CA 1
ATOM 629 C C . LEU A 1 85 ? 6.721 -5.250 2.067 1.00 93.75 85 LEU A C 1
ATOM 631 O O . LEU A 1 85 ? 6.999 -5.981 1.117 1.00 93.75 85 LEU A O 1
ATOM 635 N N . THR A 1 86 ? 7.575 -5.034 3.070 1.00 92.31 86 THR A N 1
ATOM 636 C CA . THR A 1 86 ? 8.900 -5.663 3.189 1.00 92.31 86 THR A CA 1
ATOM 637 C C . THR A 1 86 ? 8.885 -6.946 4.020 1.00 92.31 86 THR A C 1
ATOM 639 O O . THR A 1 86 ? 9.885 -7.666 4.046 1.00 92.31 86 THR A O 1
ATOM 642 N N . ASP A 1 87 ? 7.773 -7.235 4.700 1.00 85.19 87 ASP A N 1
ATOM 643 C CA . ASP A 1 87 ? 7.637 -8.397 5.570 1.00 85.19 87 ASP A CA 1
ATOM 644 C C . ASP A 1 87 ? 7.269 -9.686 4.805 1.00 85.19 87 ASP A C 1
ATOM 646 O O . ASP A 1 87 ? 7.106 -9.724 3.577 1.00 85.19 87 ASP A O 1
ATOM 650 N N . GLN A 1 88 ? 7.183 -10.785 5.557 1.00 78.81 88 GLN A N 1
ATOM 651 C CA . GLN A 1 88 ? 6.719 -12.077 5.051 1.00 7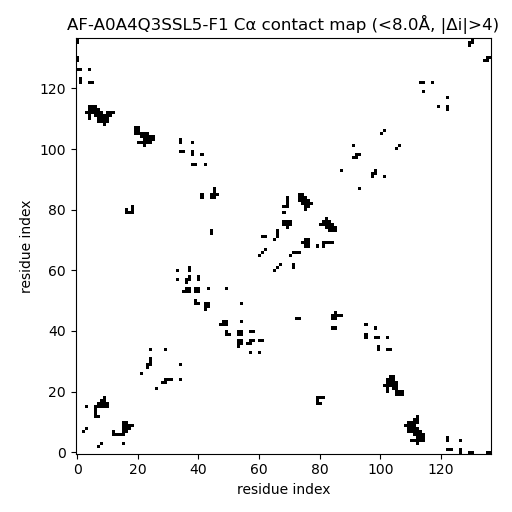8.81 88 GLN A CA 1
ATOM 652 C C . GLN A 1 88 ? 5.302 -12.429 5.526 1.00 78.81 88 GLN A C 1
ATOM 654 O O . GLN A 1 88 ? 4.833 -13.536 5.263 1.00 78.81 88 GLN A O 1
ATOM 659 N N . GLU A 1 89 ? 4.594 -11.498 6.166 1.00 79.94 89 GLU A N 1
ATOM 660 C CA . GLU A 1 89 ? 3.277 -11.727 6.759 1.00 79.94 89 GLU A CA 1
ATOM 661 C C . GLU A 1 89 ? 2.183 -11.067 5.913 1.00 79.94 89 GLU A C 1
ATOM 663 O O . GLU A 1 89 ? 1.887 -9.881 6.010 1.00 79.94 89 GLU A O 1
ATOM 668 N N . TRP A 1 90 ? 1.530 -11.864 5.064 1.00 83.19 90 TRP A N 1
ATOM 669 C CA . TRP A 1 90 ? 0.585 -11.355 4.070 1.00 83.19 90 TRP A CA 1
ATOM 670 C C . TRP A 1 90 ? -0.844 -11.798 4.370 1.00 83.19 90 TRP A C 1
ATOM 672 O O . TRP A 1 90 ? -1.177 -12.973 4.230 1.00 83.19 90 TRP A O 1
ATOM 682 N N . LEU A 1 91 ? -1.726 -10.844 4.682 1.00 81.75 91 LEU A N 1
ATOM 683 C CA . LEU A 1 91 ? -3.149 -11.127 4.921 1.00 81.75 91 LEU A CA 1
ATOM 684 C C . LEU A 1 91 ? -3.887 -11.601 3.656 1.00 81.75 91 LEU A C 1
ATOM 686 O O . LEU A 1 91 ? -4.763 -12.458 3.731 1.00 81.75 91 LEU A O 1
ATOM 690 N N . TYR A 1 92 ? -3.553 -11.033 2.494 1.00 82.31 92 TYR A N 1
ATOM 691 C CA . TYR A 1 92 ? -4.250 -11.298 1.226 1.00 82.31 92 TYR A CA 1
ATOM 692 C C . TYR A 1 92 ? -3.457 -12.185 0.258 1.00 82.31 92 TYR A C 1
ATOM 694 O O . TYR A 1 92 ? -3.805 -12.240 -0.920 1.00 82.31 92 TYR A O 1
ATOM 702 N N . GLY A 1 93 ? -2.431 -12.880 0.757 1.00 87.25 93 GLY A N 1
ATOM 703 C CA . GLY A 1 93 ? -1.516 -13.693 -0.043 1.00 87.25 93 GLY A CA 1
ATOM 704 C C . GLY A 1 93 ? -0.317 -12.903 -0.575 1.00 87.25 93 GLY A C 1
ATOM 705 O O . GLY A 1 93 ? -0.366 -11.685 -0.735 1.00 87.25 93 GLY A O 1
ATOM 706 N N . SER A 1 94 ? 0.783 -13.616 -0.820 1.00 91.12 94 SER A N 1
ATOM 707 C CA . SER A 1 94 ? 2.073 -13.049 -1.239 1.00 91.12 94 SER A CA 1
ATOM 708 C C . SER A 1 94 ? 2.475 -13.458 -2.660 1.00 91.12 94 SER A C 1
ATOM 710 O O . SER A 1 94 ? 3.581 -13.148 -3.119 1.00 91.12 94 SER A O 1
ATOM 712 N N . SER A 1 95 ? 1.626 -14.191 -3.388 1.00 94.75 95 SER A N 1
ATOM 713 C CA . SER A 1 95 ? 1.933 -14.538 -4.775 1.00 94.75 95 SER A CA 1
ATOM 714 C C . SER A 1 95 ? 1.891 -13.288 -5.662 1.00 94.75 95 SER A C 1
ATOM 716 O O . SER A 1 95 ? 1.243 -12.293 -5.342 1.00 94.75 95 SER A O 1
ATOM 718 N N . ARG A 1 96 ? 2.564 -13.330 -6.817 1.00 96.44 96 ARG A N 1
ATOM 719 C CA . ARG A 1 96 ? 2.475 -12.246 -7.813 1.00 96.44 96 ARG A CA 1
ATOM 720 C C . ARG A 1 96 ? 1.030 -11.987 -8.237 1.00 96.44 96 ARG A C 1
ATOM 722 O O . ARG A 1 96 ? 0.655 -10.839 -8.432 1.00 96.44 96 ARG A O 1
ATOM 729 N N . ALA A 1 97 ? 0.224 -13.043 -8.350 1.00 96.94 97 ALA A N 1
ATOM 730 C CA . ALA A 1 97 ? -1.191 -12.928 -8.679 1.00 96.94 97 ALA A CA 1
ATOM 731 C C . ALA A 1 97 ? -1.977 -12.218 -7.566 1.00 96.94 97 ALA A C 1
ATOM 733 O O . ALA A 1 97 ? -2.804 -11.361 -7.871 1.00 96.94 97 ALA A O 1
ATOM 734 N N . ASP A 1 98 ? -1.677 -12.512 -6.299 1.00 95.62 98 ASP A N 1
ATOM 735 C CA . ASP A 1 98 ? -2.319 -11.863 -5.150 1.00 95.62 98 ASP A CA 1
ATOM 736 C C . ASP A 1 98 ? -1.958 -10.381 -5.067 1.00 95.62 98 ASP A C 1
ATOM 738 O O . ASP A 1 98 ? -2.847 -9.536 -4.971 1.00 95.62 98 ASP A O 1
ATOM 742 N N . ILE A 1 99 ? -0.664 -10.059 -5.180 1.00 95.56 99 ILE A N 1
ATOM 743 C CA . ILE A 1 99 ? -0.158 -8.681 -5.165 1.00 95.56 99 ILE A CA 1
ATOM 744 C C . ILE A 1 99 ? -0.759 -7.893 -6.331 1.00 95.56 99 ILE A C 1
ATOM 746 O O . ILE A 1 99 ? -1.336 -6.825 -6.128 1.00 95.56 99 ILE A O 1
ATOM 750 N N . ARG A 1 100 ? -0.705 -8.446 -7.549 1.00 97.19 100 ARG A N 1
ATOM 751 C CA . ARG A 1 100 ? -1.319 -7.839 -8.735 1.00 97.19 100 ARG A CA 1
ATOM 752 C C . ARG A 1 100 ? -2.813 -7.616 -8.533 1.00 97.19 100 ARG A C 1
ATOM 754 O O . ARG A 1 100 ? -3.317 -6.543 -8.851 1.00 97.19 100 ARG A O 1
ATOM 761 N N . GLY A 1 101 ? -3.524 -8.617 -8.018 1.00 96.19 101 GLY A N 1
ATOM 762 C CA . GLY A 1 101 ? -4.955 -8.530 -7.741 1.00 96.19 101 GLY A CA 1
ATOM 763 C C . GLY A 1 101 ? -5.282 -7.455 -6.705 1.00 96.19 101 GLY A C 1
ATOM 764 O O . GLY A 1 101 ? -6.273 -6.742 -6.856 1.00 96.19 101 GLY A O 1
ATOM 765 N N . GLN A 1 102 ? -4.428 -7.295 -5.693 1.00 95.06 102 GLN A N 1
ATOM 766 C CA . GLN A 1 102 ? -4.563 -6.256 -4.680 1.00 95.06 102 GLN A CA 1
ATOM 767 C C . GLN A 1 102 ? -4.364 -4.856 -5.268 1.00 95.06 102 GLN A C 1
ATOM 769 O O . GLN A 1 102 ? -5.189 -3.985 -5.013 1.00 95.06 102 GLN A O 1
ATOM 774 N N . ILE A 1 103 ? -3.336 -4.654 -6.099 1.00 96.56 103 ILE A N 1
ATOM 775 C CA . ILE A 1 103 ? -3.101 -3.379 -6.797 1.00 96.56 103 ILE A CA 1
ATOM 776 C C . ILE A 1 103 ? -4.244 -3.075 -7.775 1.00 96.56 103 ILE A C 1
ATOM 778 O O . ILE A 1 103 ? -4.693 -1.938 -7.886 1.00 96.56 103 ILE A O 1
ATOM 782 N N . TRP A 1 104 ? -4.752 -4.096 -8.465 1.00 97.31 104 TRP A N 1
ATOM 783 C CA . TRP A 1 104 ? -5.811 -3.938 -9.454 1.00 97.31 104 TRP A CA 1
ATOM 784 C C . TRP A 1 104 ? -7.156 -3.548 -8.835 1.00 97.31 104 TRP A C 1
ATOM 786 O O . TRP A 1 104 ? -7.815 -2.634 -9.332 1.00 97.31 104 TRP A O 1
ATOM 796 N N . ALA A 1 105 ? -7.581 -4.270 -7.794 1.00 94.56 105 ALA A N 1
ATOM 797 C CA . ALA A 1 105 ? -8.948 -4.213 -7.276 1.00 94.56 105 ALA A CA 1
ATOM 798 C C . ALA A 1 105 ? -9.088 -3.525 -5.911 1.00 94.56 105 ALA A C 1
ATOM 800 O O . ALA A 1 105 ? -10.213 -3.194 -5.544 1.00 94.56 105 ALA A O 1
ATOM 801 N N . GLY A 1 106 ? -7.995 -3.346 -5.159 1.00 89.19 106 GLY A N 1
ATOM 802 C CA . GLY A 1 106 ? -8.003 -2.762 -3.817 1.00 89.19 106 GLY A CA 1
ATOM 803 C C . GLY A 1 106 ? -8.901 -3.526 -2.837 1.00 89.19 106 GLY A C 1
ATOM 804 O O . GLY A 1 106 ? -10.042 -3.133 -2.596 1.00 89.19 106 GLY A O 1
ATOM 805 N N . LYS A 1 107 ? -8.424 -4.624 -2.228 1.00 83.31 107 LYS A N 1
ATOM 806 C CA . LYS A 1 107 ? -9.205 -5.298 -1.170 1.00 83.31 107 LYS A CA 1
ATOM 807 C C . LYS A 1 107 ? -9.115 -4.504 0.131 1.00 83.31 107 LYS A C 1
ATOM 809 O O . LYS A 1 107 ? -8.020 -4.168 0.585 1.00 83.31 107 LYS A O 1
ATOM 814 N N . GLY A 1 108 ? -10.263 -4.253 0.757 1.00 83.25 108 GLY A N 1
ATOM 815 C CA . GLY A 1 108 ? -10.360 -3.528 2.020 1.00 83.25 108 GLY A CA 1
ATOM 816 C C . GLY A 1 108 ? -11.279 -4.225 3.015 1.00 83.25 108 GLY A C 1
ATOM 817 O O . GLY A 1 108 ? -12.449 -3.876 3.106 1.00 83.25 108 GLY A O 1
ATOM 818 N N . GLY A 1 109 ? -10.749 -5.185 3.777 1.00 85.00 109 GLY A N 1
ATOM 819 C CA . GLY A 1 109 ? -11.490 -5.846 4.854 1.00 85.00 109 GLY A CA 1
ATOM 820 C C . GLY A 1 109 ? -12.022 -4.862 5.902 1.00 85.00 109 GLY A C 1
ATOM 821 O O . GLY A 1 109 ? -11.366 -3.873 6.234 1.00 85.00 109 GLY A O 1
ATOM 822 N N . VAL A 1 110 ? -13.215 -5.130 6.418 1.00 88.56 110 VAL A N 1
ATOM 823 C CA . VAL A 1 110 ? -13.852 -4.328 7.468 1.00 88.56 110 VAL A CA 1
ATOM 824 C C . VAL A 1 110 ? -13.678 -5.047 8.797 1.00 88.56 110 VAL A C 1
ATOM 826 O O . VAL A 1 110 ? -13.940 -6.245 8.893 1.00 88.56 110 VAL A O 1
ATOM 829 N N . MET A 1 111 ? -13.254 -4.312 9.821 1.00 90.19 111 MET A N 1
ATOM 830 C CA . MET A 1 111 ? -13.293 -4.779 11.204 1.00 90.19 111 MET A CA 1
ATOM 831 C C . MET A 1 111 ? -14.415 -3.997 11.899 1.00 90.19 111 MET A C 1
ATOM 833 O O . MET A 1 111 ? -14.284 -2.783 12.043 1.00 90.19 111 MET A O 1
ATOM 837 N N . PRO A 1 112 ? -15.547 -4.625 12.255 1.00 91.25 112 PRO A N 1
ATOM 838 C CA . PRO A 1 112 ? -16.677 -3.907 12.841 1.00 91.25 112 PRO A CA 1
ATOM 839 C C . PRO A 1 112 ? -16.343 -3.385 14.243 1.00 91.25 112 PRO A C 1
ATOM 841 O O . PRO A 1 112 ? -15.490 -3.940 14.929 1.00 91.25 112 PRO A O 1
ATOM 844 N N . SER A 1 113 ? -17.043 -2.343 14.693 1.00 92.75 113 SER A N 1
ATOM 845 C CA . SER A 1 113 ? -16.977 -1.923 16.096 1.00 92.75 113 SER A CA 1
ATOM 846 C C . SER A 1 113 ? -17.618 -2.981 16.997 1.00 92.75 113 SER A C 1
ATOM 848 O O . SER A 1 113 ? -18.697 -3.498 16.699 1.00 92.75 113 SER A O 1
ATOM 850 N N . TRP A 1 114 ? -16.971 -3.279 18.125 1.00 93.75 114 TRP A N 1
ATOM 851 C CA . TRP A 1 114 ? -17.503 -4.199 19.137 1.00 93.75 114 TRP A CA 1
ATOM 852 C C . TRP A 1 114 ? -18.028 -3.486 20.387 1.00 93.75 114 TRP A C 1
ATOM 854 O O . TRP A 1 114 ? -18.568 -4.144 21.274 1.00 93.75 114 TRP A O 1
ATOM 864 N N . LYS A 1 115 ? -17.930 -2.149 20.447 1.00 90.81 115 LYS A N 1
ATOM 865 C CA . LYS A 1 115 ? -18.297 -1.324 21.612 1.00 90.81 115 LYS A CA 1
ATOM 866 C C . LYS A 1 115 ? -19.725 -1.536 22.114 1.00 90.81 115 LYS A C 1
ATOM 868 O O . LYS A 1 115 ? -19.959 -1.521 23.311 1.00 90.81 115 LYS A O 1
ATOM 873 N N . ASN A 1 116 ? -20.671 -1.749 21.204 1.00 90.19 116 ASN A N 1
ATOM 874 C CA . ASN A 1 116 ? -22.080 -1.951 21.557 1.00 90.19 116 ASN A CA 1
ATOM 875 C C . ASN A 1 116 ? -22.437 -3.430 21.779 1.00 90.19 116 ASN A C 1
ATOM 877 O O . ASN A 1 116 ? -23.591 -3.751 22.046 1.00 90.19 116 ASN A O 1
ATOM 881 N N . ARG A 1 117 ? -21.468 -4.339 21.611 1.00 92.00 117 ARG A N 1
ATOM 882 C CA . ARG A 1 117 ? -21.672 -5.790 21.699 1.00 92.00 117 ARG A CA 1
ATOM 883 C C . ARG A 1 117 ? -21.127 -6.385 22.996 1.00 92.00 117 ARG A C 1
ATOM 885 O O . ARG A 1 117 ? -21.602 -7.437 23.407 1.00 92.00 117 ARG A O 1
ATOM 892 N N . PHE A 1 118 ? -20.148 -5.724 23.608 1.00 93.94 118 PHE A N 1
ATOM 893 C CA . PHE A 1 118 ? -19.485 -6.150 24.836 1.00 93.94 118 PHE A CA 1
ATOM 894 C C . PHE A 1 118 ? -19.296 -4.965 25.781 1.00 93.94 118 PHE A C 1
ATOM 896 O O . PHE A 1 118 ? -19.126 -3.832 25.334 1.00 93.94 118 PHE A O 1
ATOM 903 N N . ASP A 1 119 ? -19.297 -5.241 27.082 1.00 94.38 119 ASP A N 1
ATOM 904 C CA . ASP A 1 119 ? -18.940 -4.264 28.107 1.00 94.38 119 ASP A CA 1
ATOM 905 C C . ASP A 1 119 ? -17.437 -3.890 28.047 1.00 94.38 119 ASP A C 1
ATOM 907 O O . ASP A 1 119 ? -16.626 -4.631 27.470 1.00 94.38 119 ASP A O 1
ATOM 911 N N . PRO A 1 120 ? -17.042 -2.731 28.611 1.00 92.75 120 PRO A N 1
ATOM 912 C CA . PRO A 1 120 ? -15.659 -2.252 28.571 1.00 92.75 120 PRO A CA 1
ATOM 913 C C . PRO A 1 120 ? -14.636 -3.226 29.168 1.00 92.75 120 PRO A C 1
ATOM 915 O O . PRO A 1 120 ? -13.520 -3.345 28.654 1.00 92.75 120 PRO A O 1
ATOM 918 N N . GLU A 1 121 ? -14.995 -3.934 30.237 1.00 94.88 121 GLU A N 1
ATOM 919 C CA . GLU A 1 121 ? -14.135 -4.900 30.913 1.00 94.88 121 GLU A CA 1
ATOM 920 C C . GLU A 1 121 ? -13.866 -6.109 30.008 1.00 94.88 121 GLU A C 1
ATOM 922 O O . GLU A 1 121 ? -12.707 -6.499 29.825 1.00 94.88 121 GLU A O 1
ATOM 927 N N . THR A 1 122 ? -14.906 -6.636 29.360 1.00 95.06 122 THR A N 1
ATOM 928 C CA . THR A 1 122 ? -14.805 -7.711 28.366 1.00 95.06 122 THR A CA 1
ATOM 929 C C . THR A 1 122 ? -13.971 -7.289 27.154 1.00 95.06 122 THR A C 1
ATOM 931 O O . THR A 1 122 ? -13.103 -8.045 26.711 1.00 95.06 122 THR A O 1
ATOM 934 N N . LEU A 1 123 ? -14.155 -6.070 26.633 1.00 93.81 123 LEU A N 1
ATOM 935 C CA . LEU A 1 123 ? -13.342 -5.552 25.521 1.00 93.81 123 LEU A CA 1
ATOM 936 C C . LEU A 1 123 ? -11.861 -5.454 25.885 1.00 93.81 123 LEU A C 1
ATOM 938 O O . LEU A 1 123 ? -10.989 -5.818 25.088 1.00 93.81 123 LEU A O 1
ATOM 942 N N . LYS A 1 124 ? -11.563 -4.995 27.102 1.00 93.06 124 LYS A N 1
ATOM 943 C CA . LYS A 1 124 ? -10.194 -4.921 27.611 1.00 93.06 124 LYS A CA 1
ATOM 944 C C . LYS A 1 124 ? -9.583 -6.310 27.770 1.00 93.06 124 LYS A C 1
ATOM 946 O O . LYS A 1 124 ? -8.450 -6.515 27.334 1.00 93.06 124 LYS A O 1
ATOM 951 N N . ALA A 1 125 ? -10.328 -7.265 28.327 1.00 94.25 125 ALA A N 1
ATOM 952 C CA . ALA A 1 125 ? -9.884 -8.651 28.452 1.00 94.25 125 ALA A CA 1
ATOM 953 C C . ALA A 1 125 ? -9.594 -9.279 27.079 1.00 94.25 125 ALA A C 1
ATOM 955 O O . ALA A 1 125 ? -8.544 -9.895 26.891 1.00 94.25 125 ALA A O 1
ATOM 956 N N . LEU A 1 126 ? -10.464 -9.050 26.091 1.00 92.19 126 LEU A N 1
ATOM 957 C CA . LEU A 1 126 ? -10.270 -9.529 24.723 1.00 92.19 126 LEU A CA 1
ATOM 958 C C . LEU A 1 126 ? -9.029 -8.906 24.067 1.00 92.19 126 LEU A C 1
ATOM 960 O O . LEU A 1 126 ? -8.256 -9.608 23.417 1.00 92.19 126 LEU A O 1
ATOM 964 N N . ALA A 1 127 ? -8.801 -7.606 24.265 1.00 91.94 127 ALA A N 1
ATOM 965 C CA . ALA A 1 127 ? -7.609 -6.934 23.756 1.00 91.94 127 ALA A CA 1
ATOM 966 C C . ALA A 1 127 ? -6.317 -7.528 24.341 1.00 91.94 127 ALA A C 1
ATOM 968 O O . ALA A 1 127 ? -5.360 -7.740 23.597 1.00 91.94 127 ALA A O 1
ATOM 969 N N . VAL A 1 128 ? -6.301 -7.833 25.645 1.00 92.31 128 VAL A N 1
ATOM 970 C CA . VAL A 1 128 ? -5.172 -8.504 26.314 1.00 92.31 128 VAL A CA 1
ATOM 971 C C . VAL A 1 128 ? -4.972 -9.913 25.759 1.00 92.31 128 VAL A C 1
ATOM 973 O O . VAL A 1 128 ? -3.847 -10.284 25.428 1.00 92.31 128 VAL A O 1
ATOM 976 N N . TYR A 1 129 ? -6.054 -10.678 25.600 1.00 92.44 129 TYR A N 1
ATOM 977 C CA . TYR A 1 129 ? -5.997 -12.029 25.046 1.00 92.44 129 TYR A CA 1
ATOM 978 C C . TYR A 1 129 ? -5.415 -12.040 23.626 1.00 92.44 129 TYR A C 1
ATOM 980 O O . TYR A 1 129 ? -4.506 -12.816 23.337 1.00 92.44 129 TYR A O 1
ATOM 988 N N . ILE A 1 130 ? -5.884 -11.152 22.746 1.00 90.00 130 ILE A N 1
ATOM 989 C CA . ILE A 1 130 ? -5.380 -11.048 21.369 1.00 90.00 130 ILE A CA 1
ATOM 990 C C . ILE A 1 130 ? -3.912 -10.620 21.359 1.00 90.00 130 ILE A C 1
ATOM 992 O O . ILE A 1 130 ? -3.122 -11.200 20.619 1.00 90.00 130 ILE A O 1
ATOM 996 N N . HIS A 1 131 ? -3.526 -9.649 22.190 1.00 87.19 131 HIS A N 1
ATOM 997 C CA . HIS A 1 131 ? -2.133 -9.213 22.279 1.00 87.19 131 HIS A CA 1
ATOM 998 C C . HIS A 1 131 ? -1.201 -10.366 22.677 1.00 87.19 131 HIS A C 1
ATOM 1000 O O . HIS A 1 131 ? -0.164 -10.563 22.051 1.00 87.19 131 HIS A O 1
ATOM 1006 N N . ALA A 1 132 ? -1.610 -11.172 23.661 1.00 88.44 132 ALA A N 1
ATOM 1007 C CA . ALA A 1 132 ? -0.821 -12.297 24.153 1.00 88.44 132 ALA A CA 1
ATOM 1008 C C . ALA A 1 132 ? -0.707 -13.465 23.154 1.00 88.44 132 ALA A C 1
ATOM 1010 O O . ALA A 1 132 ? 0.303 -14.160 23.161 1.00 88.44 132 ALA A O 1
ATOM 1011 N N . ASN A 1 133 ? -1.725 -13.697 22.315 1.00 86.19 133 ASN A N 1
ATOM 1012 C CA . ASN A 1 133 ? -1.796 -14.894 21.463 1.00 86.19 133 ASN A CA 1
ATOM 1013 C C . ASN A 1 133 ? -1.508 -14.639 19.978 1.00 86.19 133 ASN A C 1
ATOM 1015 O O . ASN A 1 133 ? -1.104 -15.559 19.275 1.00 86.19 133 ASN A O 1
ATOM 1019 N N . ALA A 1 134 ? -1.736 -13.422 19.484 1.00 76.50 134 ALA A N 1
ATOM 1020 C CA . ALA A 1 134 ? -1.634 -13.094 18.060 1.00 76.50 134 ALA A CA 1
ATOM 1021 C C . ALA A 1 134 ? -0.538 -12.063 17.746 1.00 76.50 134 ALA A C 1
ATOM 1023 O O . ALA A 1 134 ? -0.400 -11.667 16.593 1.00 76.50 134 ALA A O 1
ATOM 1024 N N . GLY A 1 135 ? 0.204 -11.579 18.752 1.00 64.31 135 GLY A N 1
ATOM 1025 C CA . GLY A 1 135 ? 1.294 -10.612 18.562 1.00 64.31 135 GLY A CA 1
ATOM 1026 C C . GLY A 1 135 ? 0.858 -9.239 18.032 1.00 64.31 135 GLY A C 1
ATOM 1027 O O . GLY A 1 135 ? 1.702 -8.430 17.653 1.00 64.31 135 GLY A O 1
ATOM 1028 N N . GLY A 1 136 ? -0.449 -8.962 17.985 1.00 58.59 136 GLY A N 1
ATOM 1029 C CA . GLY A 1 136 ? -0.974 -7.723 17.416 1.00 58.59 136 GLY A CA 1
ATOM 1030 C C . GLY A 1 136 ? -0.554 -6.481 18.214 1.00 58.59 136 GLY A C 1
ATOM 1031 O O . GLY A 1 136 ? -0.413 -6.528 19.440 1.00 58.59 136 GLY A O 1
ATOM 1032 N N . GLN A 1 137 ? -0.401 -5.355 17.515 1.00 54.38 137 GLN A N 1
ATOM 1033 C CA . GLN A 1 137 ? -0.158 -4.025 18.096 1.00 54.38 137 GLN A CA 1
ATOM 1034 C C . GLN A 1 137 ? -1.438 -3.185 18.159 1.00 54.38 137 GLN A C 1
ATOM 1036 O O . GLN A 1 137 ? -2.341 -3.302 17.297 1.00 54.38 137 GLN A O 1
#

Solvent-accessible surface area (backbone atoms only — not comparable to full-atom values): 7512 Å² total; per-residue (Å²): 69,51,67,50,46,42,27,9,31,63,34,92,40,92,81,27,52,78,63,71,61,64,28,33,42,76,71,63,75,40,52,79,63,56,45,51,17,40,31,27,34,48,38,38,52,38,74,39,95,49,53,65,70,34,26,64,67,17,49,65,53,40,55,75,73,40,22,89,51,22,34,88,81,26,64,25,28,76,91,58,66,31,64,49,46,43,57,92,81,55,94,75,50,81,47,68,68,35,44,34,48,37,50,25,58,24,78,68,85,68,38,65,52,40,55,91,78,44,57,73,68,57,47,49,52,49,32,52,52,44,38,76,74,66,72,57,100

Sequence (137 aa):
IHRTIEVGIRSDHPDTRFSQMPAFGRDQMLTAAEIGDLTEYVVALSRRKADAAAVTRAAPIYEAQCASCHGPAGLGDQTKGAPNLTDQEWLYGSSRADIRGQIWAGKGGVMPSWKNRFDPETLKALAVYIHANAGGQ

Mean predicted aligned error: 4.63 Å

pLDDT: mean 91.54, std 7.2, range [54.38, 98.62]

Radius of gyration: 17.04 Å; Cα contacts (8 Å, |Δi|>4): 206; chains: 1; bounding box: 37×24×49 Å

Nearest PDB structures (foldseek):
  6xkw-assembly1_p  TM=9.239E-01  e=5.529E-08  Rhodobacter capsulatus SB 1003
  3mk7-assembly3_I  TM=8.949E-01  e=5.276E-05  Stutzerimonas stutzeri
  8smr-assembly1_G  TM=8.668E-01  e=3.524E-05  Pseudomonas aeruginosa

Foldseek 3Di:
DLVCQAQWAPEPRPPHQDAFQDQCQVVVVDDLLLLLLVLQLLCVLLVHDGDPVSNVVNLVVCVVRPCVALNSSSCGDVSNPGHRSNHPDDPQDSDSCSSSNCNNGTDDDITYHCNVVDPSVVSVVVVVVCCVPVVDD